Protein AF-A0A392QN93-F1 (afdb_monomer)

Structure (mmCIF, N/CA/C/O backbone):
data_AF-A0A392QN93-F1
#
_entry.id   AF-A0A392QN93-F1
#
loop_
_atom_site.group_PDB
_atom_site.id
_atom_site.type_symbol
_atom_site.label_atom_id
_atom_site.label_alt_id
_atom_site.label_comp_id
_atom_site.label_asym_id
_atom_site.label_entity_id
_atom_site.label_seq_id
_atom_site.pdbx_PDB_ins_code
_atom_site.Cartn_x
_atom_site.Cartn_y
_atom_site.Cartn_z
_atom_site.occupancy
_atom_site.B_iso_or_equiv
_atom_site.auth_seq_id
_atom_site.auth_comp_id
_atom_site.auth_asym_id
_atom_site.auth_atom_id
_atom_site.pdbx_PDB_model_num
ATOM 1 N N . MET A 1 1 ? -5.967 5.975 29.513 1.00 45.03 1 MET A N 1
ATOM 2 C CA . MET A 1 1 ? -4.846 6.887 29.819 1.00 45.03 1 MET A CA 1
ATOM 3 C C . MET A 1 1 ? -4.724 7.802 28.620 1.00 45.03 1 MET A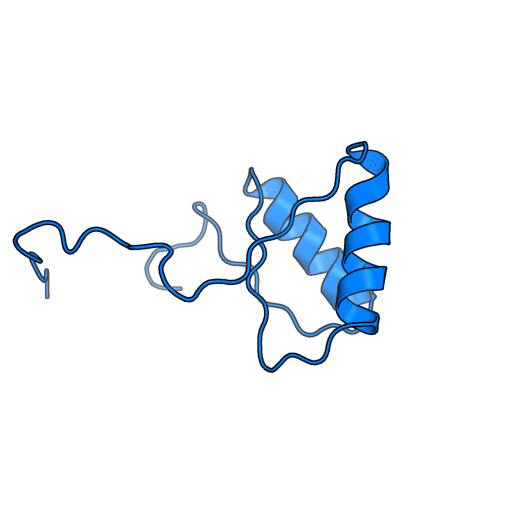 C 1
ATOM 5 O O . MET A 1 1 ? -4.280 7.348 27.578 1.00 45.03 1 MET A O 1
ATOM 9 N N . GLU A 1 2 ? -5.233 9.024 28.724 1.00 41.69 2 GLU A N 1
ATOM 10 C CA . GLU A 1 2 ? -5.085 10.022 27.664 1.00 41.69 2 GLU A CA 1
ATOM 11 C C . GLU A 1 2 ? -3.755 10.731 27.894 1.00 41.69 2 GLU A C 1
ATOM 13 O O . GLU A 1 2 ? -3.587 11.465 28.867 1.00 41.69 2 GLU A O 1
ATOM 18 N N . ILE A 1 3 ? -2.774 10.421 27.051 1.00 50.88 3 ILE A N 1
ATOM 19 C CA . ILE A 1 3 ? -1.498 11.127 27.043 1.00 50.88 3 ILE A CA 1
ATOM 20 C C . ILE A 1 3 ? -1.722 12.389 26.216 1.00 50.88 3 ILE A C 1
ATOM 22 O O . ILE A 1 3 ? -1.787 12.332 24.990 1.00 50.88 3 ILE A O 1
ATOM 26 N N . TYR A 1 4 ? -1.854 13.524 26.894 1.00 51.72 4 TYR A N 1
ATOM 27 C CA . TYR A 1 4 ? -1.717 14.827 26.258 1.00 51.72 4 TYR A CA 1
ATOM 28 C C . TYR A 1 4 ? -0.224 15.028 25.991 1.00 51.72 4 TYR A C 1
ATOM 30 O O . TYR A 1 4 ? 0.553 15.257 26.917 1.00 51.72 4 TYR A O 1
ATOM 38 N N . VAL A 1 5 ? 0.192 14.838 24.737 1.00 59.84 5 VAL A N 1
ATOM 39 C CA . VAL A 1 5 ? 1.551 15.171 24.301 1.00 59.84 5 VAL A CA 1
ATOM 40 C C . VAL A 1 5 ? 1.567 16.663 24.001 1.00 59.84 5 VAL A C 1
ATOM 42 O O . VAL A 1 5 ? 1.031 17.100 22.985 1.00 59.84 5 VAL A O 1
ATOM 45 N N . ASP A 1 6 ? 2.128 17.422 24.934 1.00 55.59 6 ASP A N 1
ATOM 46 C CA . ASP A 1 6 ? 2.383 18.851 24.794 1.00 55.59 6 ASP A CA 1
ATOM 47 C C . ASP A 1 6 ? 3.481 19.092 23.737 1.00 55.59 6 ASP A C 1
ATOM 49 O O . ASP A 1 6 ? 4.498 18.395 23.712 1.00 55.59 6 ASP A O 1
ATOM 53 N N . ASP A 1 7 ? 3.219 20.074 22.876 1.00 55.78 7 ASP A N 1
ATOM 54 C CA . ASP A 1 7 ? 4.074 20.725 21.874 1.00 55.78 7 ASP A CA 1
ATOM 55 C C . ASP A 1 7 ? 4.832 19.877 20.830 1.00 55.78 7 ASP A C 1
ATOM 57 O O . ASP A 1 7 ? 5.973 19.450 21.001 1.00 55.78 7 ASP A O 1
ATOM 61 N N . GLU A 1 8 ? 4.196 19.761 19.656 1.00 59.75 8 GLU A N 1
ATOM 62 C CA . GLU A 1 8 ? 4.789 19.896 18.313 1.00 59.75 8 GLU A CA 1
ATOM 63 C C . GLU A 1 8 ? 6.288 19.561 18.159 1.00 59.75 8 GLU A C 1
ATOM 65 O O . GLU A 1 8 ? 7.086 20.365 17.661 1.00 59.75 8 GLU A O 1
ATOM 70 N N . ALA A 1 9 ? 6.689 18.326 18.460 1.00 60.75 9 ALA A N 1
ATOM 71 C CA . ALA A 1 9 ? 7.893 17.773 17.856 1.00 60.75 9 ALA A CA 1
ATOM 72 C C . ALA A 1 9 ? 7.641 17.678 16.342 1.00 60.75 9 ALA A C 1
ATOM 74 O O . ALA A 1 9 ? 7.093 16.695 15.842 1.00 60.75 9 ALA A O 1
ATOM 75 N N . LYS A 1 10 ? 7.967 18.750 15.608 1.00 66.81 10 LYS A N 1
ATOM 76 C CA . LYS A 1 10 ? 7.797 18.824 14.155 1.00 66.81 10 LYS A CA 1
ATOM 77 C C . LYS A 1 10 ? 8.502 17.625 13.538 1.00 66.81 10 LYS A C 1
ATOM 79 O O . LYS A 1 10 ? 9.725 17.514 13.620 1.00 66.81 10 LYS A O 1
ATOM 84 N N . LEU A 1 11 ? 7.728 16.733 12.925 1.00 72.81 11 LEU A N 1
ATOM 85 C CA . LEU A 1 11 ? 8.270 15.632 12.140 1.00 72.81 11 LEU A CA 1
ATOM 86 C C . LEU A 1 11 ? 9.184 16.239 11.069 1.00 72.81 11 LEU A C 1
ATOM 88 O O . LEU A 1 11 ? 8.738 17.034 10.240 1.00 72.81 11 LEU A O 1
ATOM 92 N N . THR A 1 12 ? 10.477 15.918 11.121 1.00 80.50 12 THR A N 1
ATOM 93 C CA . THR A 1 12 ? 11.451 16.397 10.134 1.00 80.50 12 THR A CA 1
ATOM 94 C C . THR A 1 12 ? 11.711 15.315 9.098 1.00 80.50 12 THR A C 1
ATOM 96 O O . THR A 1 12 ? 11.680 14.126 9.398 1.00 80.50 12 THR A O 1
ATOM 99 N N . LEU A 1 13 ? 11.996 15.730 7.866 1.00 84.00 13 LEU A N 1
ATOM 100 C CA . LEU A 1 13 ? 12.376 14.821 6.781 1.00 84.00 13 LEU A CA 1
ATOM 101 C C . LEU A 1 13 ? 13.897 14.603 6.706 1.00 84.00 13 LEU A C 1
ATOM 103 O O . LEU A 1 13 ? 14.408 14.081 5.715 1.00 84.00 13 LEU A O 1
ATOM 107 N N . HIS A 1 14 ? 14.642 15.059 7.716 1.00 85.81 14 HIS A N 1
ATOM 108 C CA . HIS A 1 14 ? 16.095 14.976 7.720 1.00 85.81 14 HIS A CA 1
ATOM 109 C C . HIS A 1 14 ? 16.549 13.514 7.788 1.00 85.81 14 HIS A C 1
ATOM 111 O O . HIS A 1 14 ? 16.076 12.749 8.622 1.00 85.81 14 HIS A O 1
ATOM 117 N N . GLY A 1 15 ? 17.462 13.126 6.896 1.00 85.81 15 GLY A N 1
ATOM 118 C CA . GLY A 1 15 ? 17.952 11.749 6.800 1.00 85.81 15 GLY A CA 1
ATOM 119 C C . GLY A 1 15 ? 17.022 10.785 6.053 1.00 85.81 15 GLY A C 1
ATOM 120 O O . GLY A 1 15 ? 17.398 9.631 5.867 1.00 85.81 15 GLY A O 1
ATOM 121 N N . LEU A 1 16 ? 15.851 11.236 5.579 1.00 89.00 16 LEU A N 1
ATOM 122 C CA . LEU A 1 16 ? 14.967 10.416 4.749 1.00 89.00 16 LEU A CA 1
ATOM 123 C C . LEU A 1 16 ? 15.333 10.531 3.271 1.00 89.00 16 LEU A C 1
ATOM 125 O O . LEU A 1 16 ? 15.365 11.624 2.699 1.00 89.00 16 LEU A O 1
ATOM 129 N N . VAL A 1 17 ? 15.535 9.382 2.633 1.00 91.62 17 VAL A N 1
ATOM 130 C CA . VAL A 1 17 ? 15.665 9.285 1.179 1.00 91.62 17 VAL A CA 1
ATOM 131 C C . VAL A 1 17 ? 14.264 9.242 0.574 1.00 91.62 17 VAL A C 1
ATOM 133 O O . VAL A 1 17 ? 13.481 8.343 0.869 1.00 91.62 17 VAL A O 1
ATOM 136 N N . GLN A 1 18 ? 13.935 10.232 -0.256 1.00 92.06 18 GLN A N 1
ATOM 137 C CA . GLN A 1 18 ? 12.607 10.384 -0.851 1.00 92.06 18 GLN A CA 1
ATOM 138 C C . GLN A 1 18 ? 12.691 10.392 -2.373 1.00 92.06 18 GLN A C 1
ATOM 140 O O . GLN A 1 18 ? 13.474 11.132 -2.969 1.00 92.06 18 GLN A O 1
ATOM 145 N N . HIS A 1 19 ? 11.830 9.596 -2.999 1.00 94.38 19 HIS A N 1
ATOM 146 C CA . HIS A 1 19 ? 11.698 9.501 -4.446 1.00 94.38 19 HIS A CA 1
ATOM 147 C C . HIS A 1 19 ? 10.230 9.630 -4.844 1.00 94.38 19 HIS A C 1
ATOM 149 O O . HIS A 1 19 ? 9.331 9.329 -4.060 1.00 94.38 19 HIS A O 1
ATOM 155 N N . TYR A 1 20 ? 9.985 10.053 -6.082 1.00 96.00 20 TYR A N 1
ATOM 156 C CA . TYR A 1 20 ? 8.652 10.039 -6.671 1.00 96.00 20 TYR A CA 1
ATOM 157 C C . TYR A 1 20 ? 8.712 9.422 -8.063 1.00 96.00 20 TYR A C 1
ATOM 159 O O . TYR A 1 20 ? 9.733 9.484 -8.748 1.00 96.00 20 TYR A O 1
ATOM 167 N N . ILE A 1 21 ? 7.595 8.843 -8.486 1.00 95.94 21 ILE A N 1
ATOM 168 C CA . ILE A 1 21 ? 7.434 8.298 -9.828 1.00 95.94 21 ILE A CA 1
ATOM 169 C C . ILE A 1 21 ? 6.102 8.828 -10.361 1.00 95.94 21 ILE A C 1
ATOM 171 O O . ILE A 1 21 ? 5.074 8.743 -9.688 1.00 95.94 21 ILE A O 1
ATOM 175 N N . LYS A 1 22 ? 6.118 9.411 -11.563 1.00 97.50 22 LYS A N 1
ATOM 176 C CA . LYS A 1 22 ? 4.907 9.883 -12.243 1.00 97.50 22 LYS A CA 1
ATOM 177 C C . LYS A 1 22 ? 4.320 8.743 -13.071 1.00 97.50 22 LYS A C 1
ATOM 179 O O . LYS A 1 22 ? 4.974 8.259 -13.987 1.00 97.50 22 LYS A O 1
ATOM 184 N N . LEU A 1 23 ? 3.099 8.341 -12.746 1.00 97.31 23 LEU A N 1
ATOM 185 C CA . LEU A 1 23 ? 2.358 7.267 -13.409 1.00 97.31 23 LEU A CA 1
ATOM 186 C C . LEU A 1 23 ? 0.864 7.577 -13.392 1.00 97.31 23 LEU A C 1
ATOM 188 O O . LEU A 1 23 ? 0.398 8.419 -12.616 1.00 97.31 23 LEU A O 1
ATOM 192 N N . LYS A 1 24 ? 0.122 6.892 -14.257 1.00 97.69 24 LYS A N 1
ATOM 193 C CA . LYS A 1 24 ? -1.336 6.892 -14.236 1.00 97.69 24 LYS A CA 1
ATOM 194 C C . LYS A 1 24 ? -1.857 5.977 -13.130 1.00 97.69 24 LYS A C 1
ATOM 196 O O . LYS A 1 24 ? -1.129 5.165 -12.560 1.00 97.69 24 LYS A O 1
ATOM 201 N N . GLU A 1 25 ? -3.131 6.132 -12.794 1.00 93.56 25 GLU A N 1
ATOM 202 C CA . GLU A 1 25 ? -3.738 5.418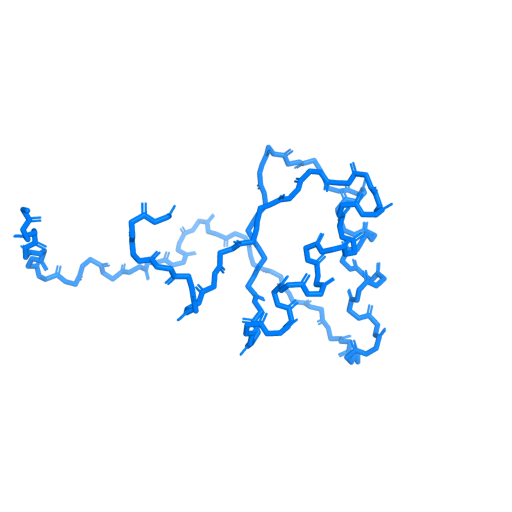 -11.670 1.00 93.56 25 GLU A CA 1
ATOM 203 C C . GLU A 1 25 ? -3.780 3.904 -11.911 1.00 93.56 25 GLU A C 1
ATOM 205 O O . GLU A 1 25 ? -3.488 3.127 -11.006 1.00 93.56 25 GLU A O 1
ATOM 210 N N . GLU A 1 26 ? -4.075 3.501 -13.146 1.00 94.69 26 GLU A N 1
ATOM 211 C CA . GLU A 1 26 ? -4.136 2.111 -13.594 1.00 94.69 26 GLU A CA 1
ATOM 212 C C . GLU A 1 26 ? -2.776 1.391 -13.567 1.00 94.69 26 GLU A C 1
ATOM 214 O O . GLU A 1 26 ? -2.722 0.165 -13.534 1.00 94.69 26 GLU A O 1
ATOM 219 N N . GLU A 1 27 ? -1.669 2.135 -13.528 1.00 96.94 27 GLU A N 1
ATOM 220 C CA . GLU A 1 27 ? -0.309 1.582 -13.524 1.00 96.94 27 GLU A CA 1
ATOM 221 C C . GLU A 1 27 ? 0.220 1.331 -12.101 1.00 96.94 27 GLU A C 1
ATOM 223 O O . GLU A 1 27 ? 1.213 0.622 -11.925 1.00 96.94 27 GLU A O 1
ATOM 228 N N . LYS A 1 28 ? -0.438 1.889 -11.071 1.00 95.25 28 LYS A N 1
ATOM 229 C CA . LYS A 1 28 ? 0.054 1.872 -9.683 1.00 95.25 28 LYS A CA 1
ATOM 230 C C . LYS A 1 28 ? 0.225 0.470 -9.118 1.00 95.25 28 LYS A C 1
ATOM 232 O O . LYS A 1 28 ? 1.268 0.202 -8.539 1.00 95.25 28 LYS A O 1
ATOM 237 N N . ASN A 1 29 ? -0.760 -0.410 -9.290 1.00 92.38 29 ASN A N 1
ATOM 238 C CA . ASN A 1 29 ? -0.721 -1.747 -8.686 1.00 92.38 29 ASN A CA 1
ATOM 239 C C . ASN A 1 29 ? 0.424 -2.585 -9.263 1.00 92.38 29 ASN A C 1
ATOM 241 O O . ASN A 1 29 ? 1.185 -3.190 -8.517 1.00 92.38 29 ASN A O 1
ATOM 245 N N . ARG A 1 30 ? 0.604 -2.545 -10.590 1.00 93.75 30 ARG A N 1
ATOM 246 C CA . ARG A 1 30 ? 1.728 -3.217 -11.247 1.00 93.75 30 ARG A CA 1
ATOM 247 C C . ARG A 1 30 ? 3.060 -2.656 -10.759 1.00 93.75 30 ARG A C 1
ATOM 249 O O . ARG A 1 30 ? 3.931 -3.418 -10.364 1.00 93.75 30 ARG A O 1
ATOM 256 N N . LYS A 1 31 ? 3.201 -1.326 -10.747 1.00 96.00 31 LYS A N 1
ATOM 257 C CA . LYS A 1 31 ? 4.452 -0.692 -10.327 1.00 96.00 31 LYS A CA 1
ATOM 258 C C . LYS A 1 31 ? 4.767 -0.941 -8.850 1.00 96.00 31 LYS A C 1
ATOM 260 O O . LYS A 1 31 ? 5.936 -1.043 -8.504 1.00 96.00 31 LYS A O 1
ATOM 265 N N . LEU A 1 32 ? 3.749 -1.014 -7.996 1.00 94.94 32 LEU A N 1
ATOM 266 C CA . LEU A 1 32 ? 3.896 -1.355 -6.585 1.00 94.94 32 LEU A CA 1
ATOM 267 C C . LEU A 1 32 ? 4.429 -2.780 -6.421 1.00 94.94 32 LEU A C 1
ATOM 269 O O . LEU A 1 32 ? 5.411 -2.947 -5.711 1.00 94.94 32 LEU A O 1
ATOM 273 N N . ASN A 1 33 ? 3.853 -3.765 -7.115 1.00 92.12 33 ASN A N 1
ATOM 274 C CA . ASN A 1 33 ? 4.355 -5.142 -7.079 1.00 92.12 33 ASN A CA 1
ATOM 275 C C . ASN A 1 33 ? 5.813 -5.217 -7.551 1.00 92.12 33 ASN A C 1
ATOM 277 O O . ASN A 1 33 ? 6.649 -5.750 -6.833 1.00 92.12 33 ASN A O 1
ATOM 281 N N . ASP A 1 34 ? 6.148 -4.560 -8.669 1.00 93.50 34 ASP A N 1
ATOM 282 C CA . ASP A 1 34 ? 7.534 -4.502 -9.157 1.00 93.50 34 ASP A CA 1
ATOM 283 C C . ASP A 1 34 ? 8.503 -3.912 -8.107 1.00 93.50 34 ASP A C 1
ATOM 285 O O . ASP A 1 34 ? 9.677 -4.273 -8.068 1.00 93.50 34 ASP A O 1
ATOM 289 N N . LEU A 1 35 ? 8.046 -2.958 -7.284 1.00 94.94 35 LEU A N 1
ATOM 290 C CA . LEU A 1 35 ? 8.852 -2.371 -6.208 1.00 94.94 35 LEU A CA 1
ATOM 291 C C . LEU A 1 35 ? 8.969 -3.308 -5.004 1.00 94.94 35 LEU A C 1
ATOM 293 O O . LEU A 1 35 ? 10.040 -3.372 -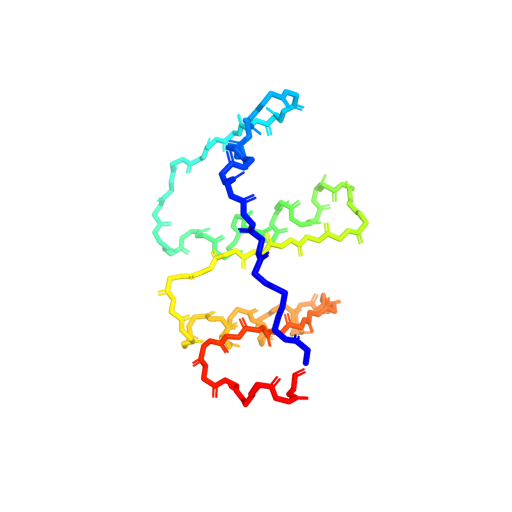4.412 1.00 94.94 35 LEU A O 1
ATOM 297 N N . LEU A 1 36 ? 7.897 -4.016 -4.647 1.00 93.69 36 LEU A N 1
ATOM 298 C CA . LEU A 1 36 ? 7.917 -4.991 -3.557 1.00 93.69 36 LEU A CA 1
ATOM 299 C C . LEU A 1 36 ? 8.814 -6.195 -3.887 1.00 93.69 36 LEU A C 1
ATOM 301 O O . LEU A 1 36 ? 9.481 -6.701 -2.996 1.00 93.69 36 LEU A O 1
ATOM 305 N N . ASP A 1 37 ? 8.894 -6.601 -5.155 1.00 91.50 37 ASP A N 1
ATOM 306 C CA . ASP A 1 37 ? 9.785 -7.683 -5.598 1.00 91.50 37 ASP A CA 1
ATOM 307 C C . ASP A 1 37 ? 11.260 -7.256 -5.683 1.00 91.50 37 ASP A C 1
ATOM 309 O O . ASP A 1 37 ? 12.164 -8.073 -5.510 1.00 91.50 37 ASP A O 1
ATOM 313 N N . ALA A 1 38 ? 11.522 -5.986 -6.008 1.00 93.75 38 ALA A N 1
ATOM 314 C CA . ALA A 1 38 ? 12.874 -5.495 -6.280 1.00 93.75 38 ALA A CA 1
ATOM 315 C C . ALA A 1 38 ? 13.596 -4.915 -5.055 1.00 93.75 38 ALA A C 1
ATOM 317 O O . ALA A 1 38 ? 14.810 -4.706 -5.114 1.00 93.75 38 ALA A O 1
ATOM 318 N N . LEU A 1 39 ? 12.865 -4.569 -3.994 1.00 92.56 39 LEU A N 1
ATOM 319 C CA . LEU A 1 39 ? 13.416 -3.908 -2.816 1.00 92.56 39 LEU A CA 1
ATOM 320 C C . LEU A 1 39 ? 13.520 -4.881 -1.646 1.00 92.56 39 LEU A C 1
ATOM 322 O O . LEU A 1 39 ? 12.534 -5.496 -1.256 1.00 92.56 39 LEU A O 1
ATOM 326 N N . ASP A 1 40 ? 14.690 -4.921 -1.014 1.00 93.88 40 ASP A N 1
ATOM 327 C CA . ASP A 1 40 ? 14.856 -5.584 0.275 1.00 93.88 40 ASP A CA 1
ATOM 328 C C . ASP A 1 40 ? 14.297 -4.691 1.391 1.00 93.88 40 ASP A C 1
ATOM 330 O O . ASP A 1 40 ? 14.742 -3.557 1.595 1.00 93.88 40 ASP A O 1
ATOM 334 N N . PHE A 1 41 ? 13.325 -5.206 2.140 1.00 91.69 41 PHE A N 1
ATOM 335 C CA . PHE A 1 41 ? 12.733 -4.524 3.286 1.00 91.69 41 PHE A CA 1
ATOM 336 C C . PHE A 1 41 ? 12.390 -5.507 4.403 1.00 91.69 41 PHE A C 1
ATOM 338 O O . PHE A 1 41 ? 12.125 -6.682 4.171 1.00 91.69 41 PHE A O 1
ATOM 345 N N . ASN A 1 42 ? 12.328 -4.994 5.633 1.00 92.50 42 ASN A N 1
ATOM 346 C CA . ASN A 1 42 ? 11.784 -5.753 6.760 1.00 92.50 42 ASN A CA 1
ATOM 347 C C . ASN A 1 42 ? 10.258 -5.603 6.838 1.00 92.50 42 ASN A C 1
ATOM 349 O O . ASN A 1 42 ? 9.545 -6.580 7.032 1.00 92.50 42 ASN A O 1
ATOM 353 N N . GLN A 1 43 ? 9.760 -4.367 6.702 1.00 93.69 43 GLN A N 1
ATOM 354 C CA . GLN A 1 43 ? 8.338 -4.017 6.749 1.00 93.69 43 GLN A CA 1
ATOM 355 C C . GLN A 1 43 ? 8.062 -2.807 5.847 1.00 93.69 43 GLN A C 1
ATOM 357 O O . GLN A 1 43 ? 8.916 -1.928 5.710 1.00 93.69 43 GLN A O 1
ATOM 362 N N . VAL A 1 44 ? 6.863 -2.751 5.261 1.00 95.00 44 VAL A N 1
ATOM 363 C CA . VAL A 1 44 ? 6.416 -1.671 4.365 1.00 95.00 44 VAL A CA 1
ATOM 364 C C . VAL A 1 44 ? 5.090 -1.116 4.867 1.00 95.00 44 VAL A C 1
ATOM 366 O O . VAL A 1 44 ? 4.202 -1.873 5.249 1.00 95.00 44 VAL A O 1
ATOM 369 N N . VAL A 1 45 ? 4.942 0.210 4.825 1.00 96.06 45 VAL A N 1
ATOM 370 C CA . VAL A 1 45 ? 3.670 0.899 5.081 1.00 96.06 45 VAL A CA 1
ATOM 371 C C . VAL A 1 45 ? 3.205 1.564 3.791 1.00 96.06 45 VAL A C 1
ATOM 373 O O . VAL A 1 45 ? 3.936 2.362 3.203 1.00 96.06 45 VAL A O 1
ATOM 376 N N . ILE A 1 46 ? 1.985 1.247 3.355 1.00 96.06 46 ILE A N 1
ATOM 377 C CA . ILE A 1 46 ? 1.399 1.777 2.120 1.00 96.06 46 ILE A CA 1
ATOM 378 C C . ILE A 1 46 ? 0.174 2.618 2.470 1.00 96.06 46 ILE A C 1
ATOM 380 O O . ILE A 1 46 ? -0.839 2.106 2.938 1.00 96.06 46 ILE A O 1
ATOM 384 N N . PHE A 1 47 ? 0.253 3.921 2.207 1.00 96.62 47 PHE A N 1
ATOM 385 C CA . PHE A 1 47 ? -0.860 4.840 2.427 1.00 96.62 47 PHE A CA 1
ATOM 386 C C . PHE A 1 47 ? -1.761 4.922 1.193 1.00 96.62 47 PHE A C 1
ATOM 388 O O . PHE A 1 47 ? -1.299 5.134 0.069 1.00 96.62 47 PHE A O 1
ATOM 395 N N . VAL A 1 48 ? -3.071 4.816 1.409 1.00 96.19 48 VAL A N 1
ATOM 396 C CA . VAL A 1 48 ? -4.096 4.929 0.365 1.00 96.19 48 VAL A CA 1
ATOM 397 C C . VAL A 1 48 ? -5.136 5.985 0.728 1.00 96.19 48 VAL A C 1
ATOM 399 O O . VAL A 1 48 ? -5.331 6.325 1.889 1.00 96.19 48 VAL A O 1
ATOM 402 N N . LYS A 1 49 ? -5.833 6.511 -0.284 1.00 95.19 49 LYS A N 1
ATOM 403 C CA . LYS A 1 49 ? -6.763 7.641 -0.114 1.00 95.19 49 LYS A CA 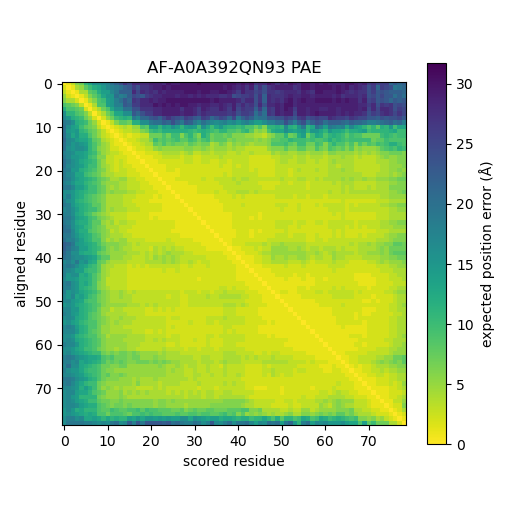1
ATOM 404 C C . LYS A 1 49 ? -8.117 7.2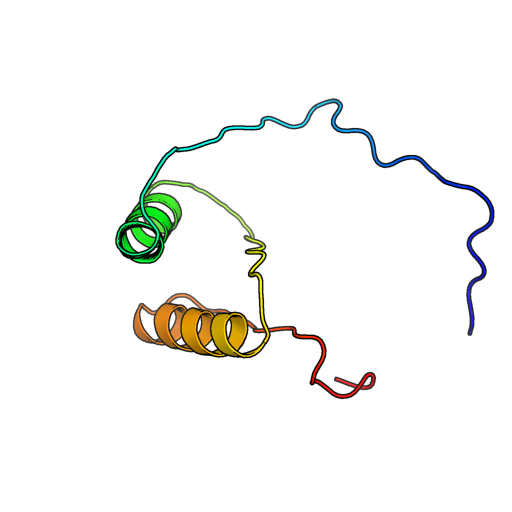98 0.524 1.00 95.19 49 LYS A C 1
ATOM 406 O O . LYS A 1 49 ? -8.869 8.215 0.831 1.00 95.19 49 LYS A O 1
ATOM 411 N N . SER A 1 50 ? -8.496 6.021 0.619 1.00 96.38 50 SER A N 1
ATOM 412 C CA . SER A 1 50 ? -9.825 5.625 1.107 1.00 96.38 50 SER A CA 1
ATOM 413 C C . SER A 1 50 ? -9.854 4.211 1.681 1.00 96.38 50 SER A C 1
ATOM 415 O O . SER A 1 50 ? -9.077 3.354 1.267 1.00 96.38 50 SER A O 1
ATOM 417 N N . VAL A 1 51 ? -10.824 3.963 2.569 1.00 96.94 51 VAL A N 1
ATOM 418 C CA . VAL A 1 51 ? -11.100 2.652 3.187 1.00 96.94 51 VAL A CA 1
ATOM 419 C C . VAL A 1 51 ? -11.253 1.548 2.137 1.00 96.94 51 VAL A C 1
ATOM 421 O O . VAL A 1 51 ? -10.577 0.531 2.206 1.00 96.94 51 VAL A O 1
ATOM 424 N N . SER A 1 52 ? -12.078 1.778 1.109 1.00 96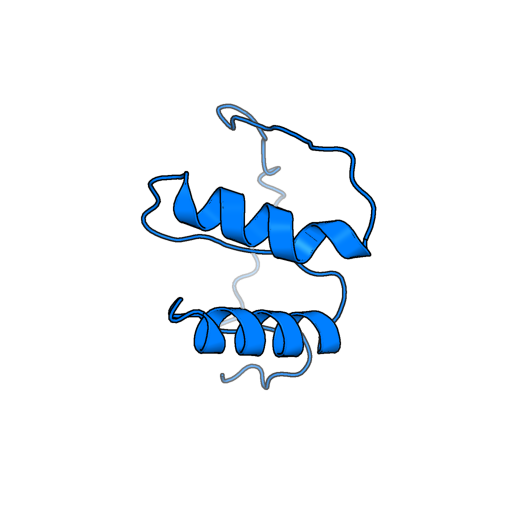.06 52 SER A N 1
ATOM 425 C CA . SER A 1 52 ? -12.299 0.792 0.038 1.00 96.06 52 SER A CA 1
ATOM 426 C C . SER A 1 52 ? -11.009 0.418 -0.696 1.00 96.06 52 SER A C 1
ATOM 428 O O . SER A 1 52 ? -10.830 -0.739 -1.058 1.00 96.06 52 SER A O 1
ATOM 430 N N . ARG A 1 53 ? -10.091 1.371 -0.894 1.00 95.62 53 ARG A N 1
ATOM 431 C CA . ARG A 1 53 ? -8.804 1.074 -1.527 1.00 95.62 53 ARG A CA 1
ATOM 432 C C . ARG A 1 53 ? -7.854 0.318 -0.617 1.00 95.62 53 ARG A C 1
ATOM 434 O O . ARG A 1 53 ? -7.029 -0.417 -1.139 1.00 95.62 53 ARG A O 1
ATOM 441 N N . ALA A 1 54 ? -7.945 0.533 0.692 1.00 96.56 54 ALA A N 1
ATOM 442 C CA . ALA A 1 54 ? -7.137 -0.192 1.662 1.00 96.56 54 ALA A CA 1
ATOM 443 C C . ALA A 1 54 ? -7.521 -1.674 1.637 1.00 96.56 54 ALA A C 1
ATOM 445 O O . ALA A 1 54 ? -6.663 -2.515 1.399 1.00 96.56 54 ALA A O 1
ATOM 446 N N . ALA A 1 55 ? -8.824 -1.958 1.728 1.00 95.69 55 ALA A N 1
ATOM 447 C CA . ALA A 1 55 ? -9.353 -3.317 1.667 1.00 95.69 55 ALA A CA 1
ATOM 448 C C . ALA A 1 55 ? -9.030 -4.028 0.338 1.00 95.69 55 ALA A C 1
ATOM 450 O O . ALA A 1 55 ? -8.610 -5.180 0.342 1.00 95.69 55 ALA A O 1
ATOM 451 N N . GLU A 1 56 ? -9.190 -3.348 -0.804 1.00 95.25 56 GLU A N 1
ATOM 452 C CA . GLU A 1 56 ? -8.909 -3.964 -2.109 1.00 95.25 56 GLU A CA 1
ATOM 453 C C . GLU A 1 56 ? -7.411 -4.224 -2.322 1.00 95.25 56 GLU A C 1
ATOM 455 O O . GLU A 1 56 ? -7.031 -5.257 -2.868 1.00 95.25 56 GLU A O 1
ATOM 460 N N . LEU A 1 57 ? -6.548 -3.300 -1.884 1.00 95.75 57 LEU A N 1
ATOM 461 C CA . LEU A 1 57 ? -5.103 -3.492 -1.981 1.00 95.75 57 LEU A CA 1
ATOM 462 C C . LEU A 1 57 ? -4.631 -4.637 -1.081 1.00 95.75 57 LEU A C 1
ATOM 464 O O . LEU A 1 57 ? -3.825 -5.443 -1.524 1.00 95.75 57 LEU A O 1
ATOM 468 N N . ASP A 1 58 ? -5.141 -4.724 0.146 1.00 95.81 58 ASP A N 1
ATOM 469 C CA . ASP A 1 58 ? -4.830 -5.812 1.076 1.00 95.81 58 ASP A CA 1
ATOM 470 C C . ASP A 1 58 ? -5.215 -7.176 0.497 1.00 95.81 58 ASP A C 1
ATOM 472 O O . ASP A 1 58 ? -4.393 -8.088 0.447 1.00 95.81 58 ASP A O 1
ATOM 476 N N . LYS A 1 59 ? -6.421 -7.283 -0.072 1.00 95.19 59 LYS A N 1
ATOM 477 C CA . LYS A 1 59 ? -6.851 -8.490 -0.782 1.00 95.19 59 LYS A CA 1
ATOM 478 C C . LYS A 1 59 ? -5.888 -8.862 -1.917 1.00 95.19 59 LYS A C 1
ATOM 480 O O . LYS A 1 59 ? -5.490 -10.020 -2.014 1.00 95.19 59 LYS A O 1
ATOM 485 N N . LEU A 1 60 ? -5.494 -7.891 -2.745 1.00 93.44 60 LEU A N 1
ATOM 486 C CA . LEU A 1 60 ? -4.553 -8.109 -3.849 1.00 93.44 60 LEU A CA 1
ATOM 487 C C . LEU A 1 60 ? -3.177 -8.570 -3.348 1.00 93.44 60 LEU A C 1
ATOM 489 O O . LEU A 1 60 ? -2.590 -9.477 -3.932 1.00 93.44 60 LEU A O 1
ATOM 493 N N . LEU A 1 61 ? -2.665 -7.976 -2.268 1.00 93.81 61 LEU A N 1
ATOM 494 C CA . LEU A 1 61 ? -1.382 -8.357 -1.672 1.00 93.81 61 LEU A CA 1
ATOM 495 C C . LEU A 1 61 ? -1.417 -9.799 -1.153 1.00 93.81 61 LEU A C 1
ATOM 497 O O . LEU A 1 61 ? -0.531 -10.586 -1.494 1.00 93.81 61 LEU A O 1
ATOM 501 N N . VAL A 1 62 ? -2.473 -10.177 -0.429 1.00 93.62 62 VAL A N 1
ATOM 502 C CA . VAL A 1 62 ? -2.665 -11.548 0.067 1.00 93.62 62 VAL A CA 1
ATOM 503 C C . VAL A 1 62 ? -2.792 -12.552 -1.085 1.00 93.62 62 VAL A C 1
ATOM 505 O O . VAL A 1 62 ? -2.185 -13.622 -1.029 1.00 93.62 62 VAL A O 1
ATOM 508 N N . GLU A 1 63 ? -3.526 -12.215 -2.152 1.00 92.38 63 GLU A N 1
ATOM 509 C CA . GLU A 1 63 ? -3.633 -13.043 -3.368 1.00 92.38 63 GLU A CA 1
ATOM 510 C C . GLU A 1 63 ? -2.282 -13.228 -4.075 1.00 92.38 63 GLU A C 1
ATOM 512 O O . GLU A 1 63 ? -2.022 -14.288 -4.643 1.00 92.38 63 GLU A O 1
ATOM 517 N N . CYS A 1 64 ? -1.401 -12.229 -4.001 1.00 87.94 64 CYS A N 1
ATOM 518 C CA . CYS A 1 64 ? -0.022 -12.297 -4.481 1.00 87.94 64 CYS A CA 1
ATOM 519 C C . CYS A 1 64 ? 0.955 -12.920 -3.464 1.00 87.94 64 CYS A C 1
ATOM 521 O O . CYS A 1 64 ? 2.164 -12.810 -3.644 1.00 87.94 64 CYS A O 1
ATOM 523 N N . ASN A 1 65 ? 0.456 -13.578 -2.410 1.00 88.38 65 ASN A N 1
ATOM 524 C CA . ASN A 1 65 ? 1.245 -14.210 -1.348 1.00 88.38 65 ASN A CA 1
ATOM 525 C C . ASN A 1 65 ? 2.124 -13.246 -0.528 1.00 88.38 65 ASN A C 1
ATOM 527 O O . ASN A 1 65 ? 3.039 -13.698 0.164 1.00 88.38 65 ASN A O 1
ATOM 531 N N . PHE A 1 66 ? 1.819 -11.947 -0.534 1.00 89.81 66 PHE A N 1
ATOM 532 C CA . PHE A 1 66 ? 2.405 -10.983 0.391 1.00 89.81 66 PHE A CA 1
ATOM 533 C C . PHE A 1 66 ? 1.562 -10.932 1.670 1.00 89.81 66 PHE A C 1
ATOM 535 O O . PHE A 1 66 ? 0.395 -10.543 1.612 1.00 89.81 66 PHE A O 1
ATOM 542 N N . PRO A 1 67 ? 2.112 -11.303 2.840 1.00 92.12 67 PRO A N 1
ATOM 543 C CA . PRO A 1 67 ? 1.398 -11.155 4.100 1.00 92.12 67 PRO A CA 1
ATOM 544 C C . PRO A 1 67 ? 1.160 -9.668 4.381 1.00 92.12 67 PRO A C 1
ATOM 546 O O . PRO A 1 67 ? 2.114 -8.912 4.576 1.00 92.12 67 PRO A O 1
ATOM 549 N N . SER A 1 68 ? -0.102 -9.248 4.413 1.00 94.81 68 SER A N 1
ATOM 550 C CA . SER A 1 68 ? -0.492 -7.871 4.709 1.00 94.81 68 SER A CA 1
ATOM 551 C C . SER A 1 68 ? -1.556 -7.807 5.800 1.00 94.81 68 SER A C 1
ATOM 553 O O . SER A 1 68 ? -2.238 -8.785 6.104 1.00 94.81 68 SER A O 1
ATOM 555 N N . ILE A 1 69 ? -1.628 -6.641 6.440 1.00 95.19 69 ILE A N 1
ATOM 556 C CA . ILE A 1 69 ? -2.667 -6.272 7.396 1.00 95.19 69 ILE A CA 1
ATOM 557 C C . ILE A 1 69 ? -3.193 -4.910 6.956 1.00 95.19 69 ILE A C 1
ATOM 559 O O . ILE A 1 69 ? -2.413 -3.984 6.711 1.00 95.19 69 ILE A O 1
ATOM 563 N N . CYS A 1 70 ? -4.512 -4.775 6.889 1.00 95.94 70 CYS A N 1
ATOM 564 C CA . CYS A 1 70 ? -5.174 -3.530 6.539 1.00 95.94 70 CYS A CA 1
ATOM 565 C C . CYS A 1 70 ? -5.669 -2.797 7.789 1.00 95.94 70 CYS A C 1
ATOM 567 O O . CYS A 1 70 ? -6.477 -3.337 8.536 1.00 95.94 70 CYS A O 1
ATOM 569 N N . ILE A 1 71 ? -5.252 -1.539 7.964 1.00 95.69 71 ILE A N 1
ATOM 570 C CA . ILE A 1 71 ? -5.786 -0.631 8.990 1.00 95.69 71 ILE A CA 1
ATOM 571 C C . ILE A 1 71 ? -6.474 0.544 8.299 1.00 95.69 71 ILE A C 1
ATOM 573 O O . ILE A 1 71 ? -5.882 1.205 7.442 1.00 95.69 71 ILE A O 1
ATOM 577 N N . HIS A 1 72 ? -7.727 0.824 8.658 1.00 94.69 72 HIS A N 1
ATOM 578 C CA . HIS A 1 72 ? -8.485 1.930 8.079 1.00 94.69 72 HIS A CA 1
ATOM 579 C C . HIS A 1 72 ? -9.465 2.559 9.076 1.00 94.69 72 HIS A C 1
ATOM 581 O O . HIS A 1 72 ? -9.879 1.941 10.050 1.00 94.69 72 HIS A O 1
ATOM 587 N N . SER A 1 73 ? -9.927 3.780 8.791 1.00 92.94 73 SER A N 1
ATOM 588 C CA . SER A 1 73 ? -10.776 4.604 9.679 1.00 92.94 73 SER A CA 1
ATOM 589 C C . SER A 1 73 ? -12.195 4.073 9.947 1.00 92.94 73 SER A C 1
ATOM 591 O O . SER A 1 73 ? -13.044 4.810 10.434 1.00 92.94 73 SER A O 1
ATOM 593 N N . GLY A 1 74 ? -12.483 2.844 9.532 1.00 91.56 74 GLY A N 1
ATOM 594 C CA . GLY A 1 74 ? -13.776 2.177 9.713 1.00 91.56 74 GLY A CA 1
ATOM 595 C C . GLY A 1 74 ? -13.702 0.990 10.671 1.00 91.56 74 GLY A C 1
ATOM 596 O O . GLY A 1 74 ? -14.726 0.360 10.904 1.00 91.56 74 GLY A O 1
ATOM 597 N N . MET A 1 75 ? -12.507 0.673 11.174 1.00 93.69 75 MET A N 1
ATOM 598 C CA . MET A 1 75 ? -12.302 -0.335 12.209 1.00 93.69 75 MET A CA 1
ATOM 599 C C . MET A 1 75 ? -12.714 0.222 13.566 1.00 93.69 75 MET A C 1
ATOM 601 O O . MET A 1 75 ? -12.717 1.442 13.774 1.00 93.69 75 MET A O 1
ATOM 605 N N . SER A 1 76 ? -13.081 -0.669 14.481 1.00 93.62 76 SER A N 1
ATOM 606 C CA . SER A 1 76 ? -13.291 -0.263 15.864 1.00 93.62 76 SER A CA 1
ATOM 607 C C . SER A 1 76 ? -11.954 0.133 16.494 1.00 93.62 76 SER A C 1
ATOM 609 O O . SER A 1 76 ? -10.901 -0.337 16.086 1.00 93.62 76 SER A O 1
ATOM 611 N N . GLN A 1 77 ? -11.975 1.031 17.477 1.00 86.81 77 GLN A N 1
ATOM 612 C CA . GLN A 1 77 ? -10.739 1.499 18.117 1.00 86.81 77 GLN A CA 1
ATOM 613 C C . GLN A 1 77 ? -10.049 0.411 18.965 1.00 86.81 77 GLN A C 1
ATOM 615 O O . GLN A 1 77 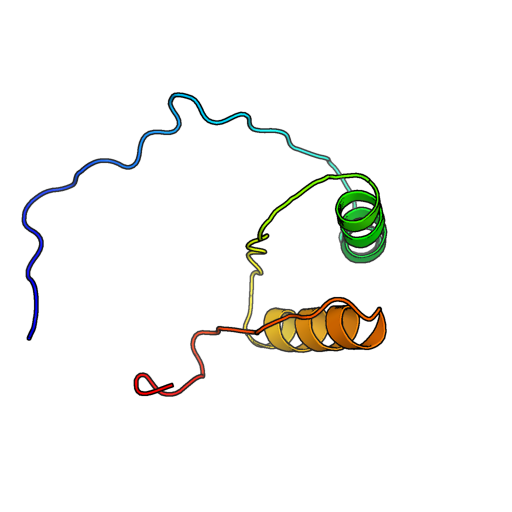? -8.876 0.552 19.297 1.00 86.81 77 GLN A O 1
ATOM 620 N N . GLU A 1 78 ? -10.787 -0.627 19.362 1.00 87.31 78 GLU A N 1
ATOM 621 C CA . GLU A 1 78 ? -10.269 -1.749 20.157 1.00 87.31 78 GLU A CA 1
ATOM 622 C C . GLU A 1 78 ? -9.535 -2.804 19.306 1.00 87.31 78 GLU A C 1
ATOM 624 O O . GLU A 1 78 ? -8.861 -3.662 19.876 1.00 87.31 78 GLU A O 1
ATOM 629 N N . GLU A 1 79 ? -9.661 -2.736 17.974 1.00 56.97 79 GLU A N 1
ATOM 630 C CA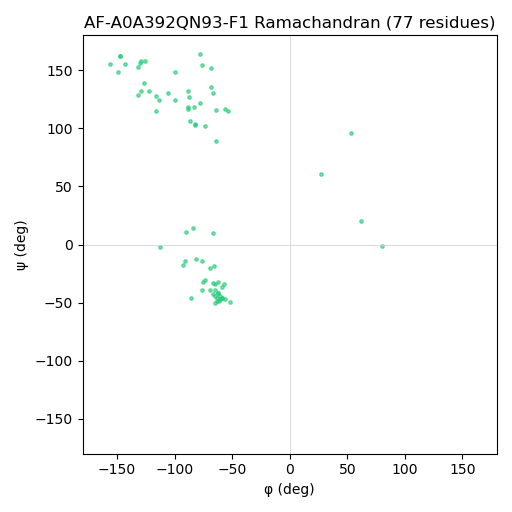 . GLU A 1 79 ? -8.936 -3.556 16.986 1.00 56.97 79 GLU A CA 1
ATOM 631 C C . GLU A 1 79 ? -7.594 -2.926 16.591 1.00 56.97 79 GLU A C 1
ATOM 633 O O . GLU A 1 79 ? -6.617 -3.699 16.451 1.00 56.97 79 GLU A O 1
#

Solvent-accessible surface area (backbone atoms only — not comparable to full-atom values): 5684 Å² total; per-residue (Å²): 135,87,78,82,80,80,76,85,78,72,86,70,71,79,94,61,89,84,87,86,80,93,74,59,79,88,49,45,67,61,54,47,50,57,47,62,75,73,49,93,73,94,78,86,86,85,90,66,98,44,59,71,56,39,55,54,49,37,52,52,35,46,75,69,72,39,94,70,84,74,86,54,98,82,61,64,92,92,114

Mean predicted aligned error: 7.08 Å

InterPro domains:
  IPR027417 P-loop containing nucleoside triphosphate hydrolase [G3DSA:3.40.50.300] (12-79)
  IPR027417 P-loop containing nucleoside triphosphate hydrolase [SSF52540] (11-79)

Sequence (79 aa):
MEI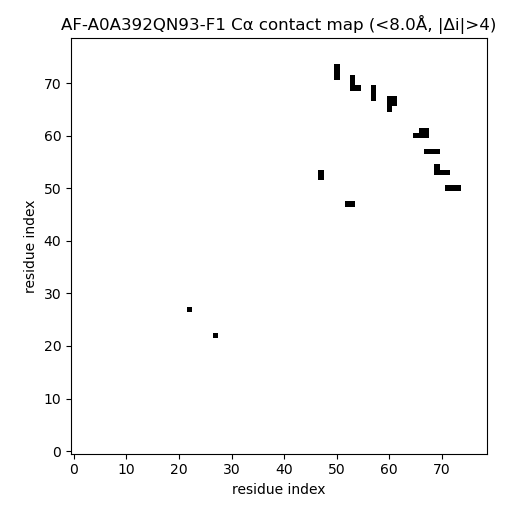YVDDEAKLTLHGLVQHYIKLKEEEKNRKLNDLLDALDFNQVVIFVKSVSRAAELDKLLVECNFPSICIHSGMSQEE

Radius of gyration: 16.12 Å; Cα contacts (8 Å, |Δi|>4): 18; chains: 1; bounding box: 32×35×44 Å

pLDDT: mean 87.78, std 13.99, range [41.69, 97.69]

Organism: NCBI:txid97028

Foldseek 3Di:
DDDPDPDDPDDDCPPPDDDDDDDDPVCVLVVVVVCVVPDDDPDDDDDDDDPVVQVVSCVVCVVVVHDDDGDDPPDDPVD

Secondary structure (DSSP, 8-state):
------S------TT---------GGGHHHHHHHHHHHS--S------SSHHHHHHHHHHHHHTT-------TTS-TT-